Protein AF-A0A2A6PKR5-F1 (afdb_monomer)

Structure (mmCIF, N/CA/C/O backbone):
data_AF-A0A2A6PKR5-F1
#
_entry.id   AF-A0A2A6PKR5-F1
#
loop_
_atom_site.group_PDB
_atom_site.id
_atom_site.type_symbol
_atom_site.label_atom_id
_atom_site.label_alt_id
_atom_site.label_comp_id
_atom_site.label_asym_id
_atom_site.label_entity_id
_atom_site.label_seq_id
_atom_site.pdbx_PDB_ins_code
_atom_site.Cartn_x
_atom_site.Cartn_y
_atom_site.Cartn_z
_atom_site.occupancy
_atom_site.B_iso_or_equiv
_atom_site.auth_seq_id
_atom_site.auth_comp_id
_atom_site.auth_asym_id
_atom_site.auth_atom_id
_atom_site.pdbx_PDB_model_num
ATOM 1 N N . MET A 1 1 ? -21.483 6.251 34.681 1.00 68.56 1 MET A N 1
ATOM 2 C CA . MET A 1 1 ? -21.701 6.247 33.212 1.00 68.56 1 MET A CA 1
ATOM 3 C C . MET A 1 1 ? -20.664 7.160 32.570 1.00 68.56 1 MET A C 1
ATOM 5 O O . MET A 1 1 ? -20.232 8.062 33.279 1.00 68.56 1 MET A O 1
ATOM 9 N N . PRO A 1 2 ? -20.235 6.942 31.310 1.00 75.75 2 PRO A N 1
ATOM 10 C CA . PRO A 1 2 ? -19.355 7.896 30.632 1.00 75.75 2 PRO A CA 1
ATOM 11 C C . PRO A 1 2 ? -20.051 9.238 30.434 1.00 75.75 2 PRO A C 1
ATOM 13 O O . PRO A 1 2 ? -21.271 9.278 30.248 1.00 75.75 2 PRO A O 1
ATOM 16 N N . SER A 1 3 ? -19.272 10.316 30.432 1.00 82.88 3 SER A N 1
ATOM 17 C CA . SER A 1 3 ? -19.762 11.616 29.982 1.00 82.88 3 SER A CA 1
ATOM 18 C C . SER A 1 3 ? -20.038 11.593 28.474 1.00 82.88 3 SER A C 1
ATOM 20 O O . SER A 1 3 ? -19.503 10.769 27.725 1.00 82.88 3 SER A O 1
ATOM 22 N N . VAL A 1 4 ? -20.877 12.519 28.004 1.00 81.25 4 VAL A N 1
ATOM 23 C CA . VAL A 1 4 ? -21.158 12.681 26.566 1.00 81.25 4 VAL A CA 1
ATOM 24 C C . VAL A 1 4 ? -19.872 12.971 25.788 1.00 81.25 4 VAL A C 1
ATOM 26 O O . VAL A 1 4 ? -19.686 12.454 24.687 1.00 81.25 4 VAL A O 1
ATOM 29 N N . GLU A 1 5 ? -18.958 13.738 26.380 1.00 82.31 5 GLU A N 1
ATOM 30 C CA . GLU A 1 5 ? -17.649 14.051 25.803 1.00 82.31 5 GLU A CA 1
ATOM 31 C C . GLU A 1 5 ? -16.777 12.802 25.652 1.00 82.31 5 GLU A C 1
ATOM 33 O O . GLU A 1 5 ? -16.209 12.590 24.585 1.00 82.31 5 GLU A O 1
ATOM 38 N N . GLN A 1 6 ? -16.755 11.912 26.651 1.00 77.88 6 GLN A N 1
ATOM 39 C CA . GLN A 1 6 ? -16.016 10.644 26.580 1.00 77.88 6 GLN A CA 1
ATOM 40 C C . GLN A 1 6 ? -16.538 9.727 25.466 1.00 77.88 6 GLN A C 1
ATOM 42 O O . GLN A 1 6 ? -15.758 9.066 24.773 1.00 77.88 6 GLN A O 1
ATOM 47 N N . VAL A 1 7 ? -17.859 9.693 25.258 1.00 79.94 7 VAL A N 1
ATOM 48 C CA . VAL A 1 7 ? -18.460 8.930 24.153 1.00 79.94 7 VAL A CA 1
ATOM 49 C C . VAL A 1 7 ? -18.108 9.561 22.805 1.00 79.94 7 VAL A C 1
ATOM 51 O O . VAL A 1 7 ? -17.722 8.836 21.890 1.00 79.94 7 VAL A O 1
ATOM 54 N N . ARG A 1 8 ? -18.181 10.893 22.677 1.00 82.81 8 ARG A N 1
ATOM 55 C CA . ARG A 1 8 ? -17.802 11.604 21.442 1.00 82.81 8 ARG A CA 1
ATOM 56 C C . ARG A 1 8 ? -16.330 11.411 21.094 1.00 82.81 8 ARG A C 1
ATOM 58 O O . ARG A 1 8 ? -16.040 11.075 19.952 1.00 82.81 8 ARG A O 1
ATOM 65 N N . ALA A 1 9 ? -15.432 11.538 22.067 1.00 81.12 9 ALA A N 1
ATOM 66 C CA . ALA A 1 9 ? -14.004 11.304 21.874 1.00 81.12 9 ALA A CA 1
ATOM 67 C C . ALA A 1 9 ? -13.731 9.871 21.390 1.00 81.12 9 ALA A C 1
ATOM 69 O O . ALA A 1 9 ? -13.001 9.661 20.428 1.00 81.12 9 ALA A O 1
ATOM 70 N N . SER A 1 10 ? -14.404 8.879 21.980 1.00 78.00 10 SER A N 1
ATOM 71 C CA . SER A 1 10 ? -14.259 7.478 21.560 1.00 78.00 10 SER A CA 1
ATOM 72 C C . SER A 1 10 ? -14.770 7.230 20.138 1.00 78.00 10 SER A C 1
ATOM 74 O O . SER A 1 10 ? -14.200 6.427 19.403 1.00 78.00 10 SER A O 1
ATOM 76 N N . VAL A 1 11 ? -15.840 7.918 19.729 1.00 82.00 11 VAL A N 1
ATOM 77 C CA . VAL A 1 11 ? -16.357 7.857 18.355 1.00 82.00 11 VAL A CA 1
ATOM 78 C C . VAL A 1 11 ? -15.396 8.533 17.376 1.00 82.00 11 VAL A C 1
ATOM 80 O O . VAL A 1 11 ? -15.143 7.965 16.317 1.00 82.00 11 VAL A O 1
ATOM 83 N N . ALA A 1 12 ? -14.826 9.688 17.730 1.00 82.88 12 ALA A N 1
ATOM 84 C CA . ALA A 1 12 ? -13.8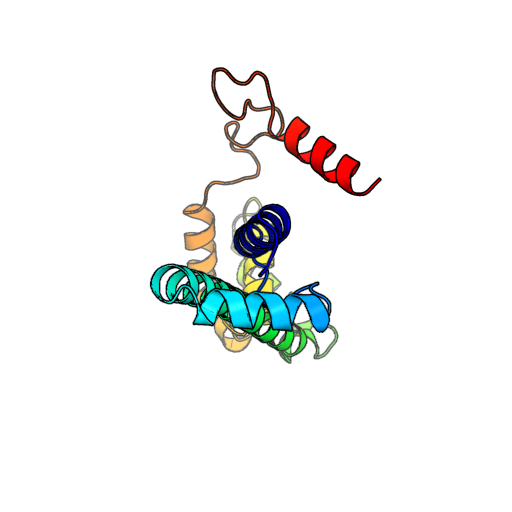31 10.381 16.910 1.00 82.88 12 ALA A CA 1
ATOM 85 C C . ALA A 1 12 ? -12.596 9.498 16.663 1.00 82.88 12 ALA A C 1
ATOM 87 O O . ALA A 1 12 ? -12.233 9.260 15.514 1.00 82.88 12 ALA A O 1
ATOM 88 N N . VAL A 1 13 ? -12.058 8.872 17.717 1.00 82.00 13 VAL A N 1
ATOM 89 C CA . VAL A 1 13 ? -10.932 7.927 17.614 1.00 82.00 13 VAL A CA 1
ATOM 90 C C . VAL A 1 13 ? -11.255 6.749 16.688 1.00 82.00 13 VAL A C 1
ATOM 92 O O . VAL A 1 13 ? -10.409 6.322 15.906 1.00 82.00 13 VAL A O 1
ATOM 95 N N . LEU A 1 14 ? -12.479 6.211 16.728 1.00 83.06 14 LEU A N 1
ATOM 96 C CA . LEU A 1 14 ? -12.895 5.150 15.801 1.00 83.06 14 LEU A CA 1
ATOM 97 C C . LEU A 1 14 ? -13.005 5.642 14.351 1.00 83.06 14 LEU A C 1
ATOM 99 O O . LEU A 1 14 ? -12.702 4.883 13.430 1.00 83.06 14 LEU A O 1
ATOM 103 N N . HIS A 1 15 ? -13.429 6.885 14.136 1.00 81.81 15 HIS A N 1
ATOM 104 C CA . HIS A 1 15 ? -13.488 7.488 12.803 1.00 81.81 15 HIS A CA 1
ATOM 105 C C . HIS A 1 15 ? -12.098 7.719 12.204 1.00 81.81 15 HIS A C 1
ATOM 107 O O . HIS A 1 15 ? -11.911 7.498 11.011 1.00 81.81 15 HIS A O 1
ATOM 113 N N . GLU A 1 16 ? -11.117 8.065 13.032 1.00 82.50 16 GLU A N 1
ATOM 114 C CA . GLU A 1 16 ? -9.712 8.256 12.643 1.00 82.50 16 GLU A CA 1
ATOM 115 C C . GLU A 1 16 ? -8.947 6.931 12.445 1.00 82.50 16 GLU A C 1
ATOM 117 O O . GLU A 1 16 ? -7.749 6.923 12.173 1.00 82.50 16 GLU A O 1
ATOM 122 N N . GLY A 1 17 ? -9.626 5.783 12.554 1.00 77.56 17 GLY A N 1
ATOM 123 C CA . GLY A 1 17 ? -9.023 4.464 12.340 1.00 77.56 17 GLY A CA 1
ATOM 124 C C . GLY A 1 17 ? -8.469 3.800 13.604 1.00 77.56 17 GLY A C 1
ATOM 125 O O . GLY A 1 17 ? -7.861 2.732 13.518 1.00 77.56 17 GLY A O 1
ATOM 126 N N . GLY A 1 18 ? -8.704 4.381 14.782 1.00 80.44 18 GLY A N 1
ATOM 127 C CA . GLY A 1 18 ? -8.385 3.791 16.080 1.00 80.44 18 GLY A CA 1
ATOM 128 C C . GLY A 1 18 ? -9.312 2.635 16.478 1.00 80.44 18 GLY A C 1
ATOM 129 O O . GLY A 1 18 ? -10.227 2.234 15.762 1.00 80.44 18 GLY A O 1
ATOM 130 N N . THR A 1 19 ? -9.081 2.065 17.656 1.00 84.38 19 THR A N 1
ATOM 131 C CA . THR A 1 19 ? -9.887 0.989 18.257 1.00 84.38 19 THR A CA 1
ATOM 132 C C . THR A 1 19 ? -10.454 1.436 19.603 1.00 84.38 19 THR A C 1
ATOM 134 O O . THR A 1 19 ? -9.965 2.382 20.207 1.00 84.38 19 THR A O 1
ATOM 137 N N . LEU A 1 20 ? -11.447 0.729 20.146 1.00 78.94 20 LEU A N 1
ATOM 138 C CA . LEU A 1 20 ? -12.008 1.050 21.473 1.00 78.94 20 LEU A CA 1
ATOM 139 C C . LEU A 1 20 ? -10.985 0.974 22.626 1.00 78.94 20 LEU A C 1
ATOM 141 O O . LEU A 1 20 ? -11.273 1.420 23.733 1.00 78.94 20 LEU A O 1
ATOM 145 N N . SER A 1 21 ? -9.817 0.379 22.382 1.00 74.81 21 SER A N 1
ATOM 146 C CA . SER A 1 21 ? -8.705 0.271 23.328 1.00 74.81 21 SER A CA 1
ATOM 147 C C . SER A 1 21 ? -7.530 1.197 23.014 1.00 74.81 21 SER A C 1
ATOM 149 O O . SER A 1 21 ? -6.600 1.263 23.812 1.00 74.81 21 SER A O 1
ATOM 151 N N . SER A 1 22 ? -7.508 1.872 21.859 1.00 63.94 22 SER A N 1
ATOM 152 C CA . SER A 1 22 ? -6.385 2.749 21.518 1.00 63.94 22 SER A CA 1
ATOM 153 C C . SER A 1 22 ? -6.468 4.037 22.327 1.00 63.94 22 SER A C 1
ATOM 155 O O . SER A 1 22 ? -7.499 4.703 22.312 1.00 63.94 22 SER A O 1
ATOM 157 N N . ASN A 1 23 ? -5.375 4.375 23.010 1.00 56.75 23 ASN A N 1
ATOM 158 C CA . ASN A 1 23 ? -5.148 5.628 23.740 1.00 56.75 23 ASN A CA 1
ATOM 159 C C . ASN A 1 23 ? -6.061 5.898 24.952 1.00 56.75 23 ASN A C 1
ATOM 161 O O . ASN A 1 23 ? -5.912 6.933 25.591 1.00 56.75 23 ASN A O 1
ATOM 165 N N . ALA A 1 24 ? -6.948 4.968 25.318 1.00 67.00 24 ALA A N 1
ATOM 166 C CA . ALA A 1 24 ? -7.780 5.078 26.514 1.00 67.00 24 ALA A CA 1
ATOM 167 C C . ALA A 1 24 ? -7.086 4.454 27.732 1.00 67.00 24 ALA A C 1
ATOM 169 O O . ALA A 1 24 ? -6.617 3.310 27.675 1.00 67.00 24 ALA A O 1
ATOM 170 N N . SER A 1 25 ? -7.085 5.173 28.855 1.00 74.69 25 SER A N 1
ATOM 171 C CA . SER A 1 25 ? -6.642 4.645 30.149 1.00 74.69 25 SER A CA 1
ATOM 172 C C . SER A 1 25 ? -7.482 3.429 30.575 1.00 74.69 25 SER A C 1
ATOM 174 O O . SER A 1 25 ? -8.640 3.272 30.180 1.00 74.69 25 SER A O 1
ATOM 176 N N . THR A 1 26 ? -6.937 2.558 31.431 1.00 75.50 26 THR A N 1
ATOM 177 C CA . THR A 1 26 ? -7.646 1.364 31.945 1.00 75.50 26 THR A CA 1
ATOM 178 C C . THR A 1 26 ? -9.007 1.710 32.570 1.00 75.50 26 THR A C 1
ATOM 180 O O . THR A 1 26 ? -9.977 0.950 32.467 1.00 75.50 26 THR A O 1
ATOM 183 N N . TYR A 1 27 ? -9.098 2.889 33.187 1.00 75.50 27 TYR A N 1
ATOM 184 C CA . TYR A 1 27 ? -10.326 3.424 33.765 1.00 75.50 27 TYR A CA 1
ATOM 185 C C . TYR A 1 27 ? -11.376 3.753 32.689 1.00 75.50 27 TYR A C 1
ATOM 187 O O . TYR A 1 27 ? -12.515 3.287 32.768 1.00 75.50 27 TYR A O 1
ATOM 195 N N . GLU A 1 28 ? -10.990 4.461 31.628 1.00 73.50 28 GLU A N 1
ATOM 196 C CA . GLU A 1 28 ? -11.878 4.816 30.512 1.00 73.50 28 GLU A CA 1
ATOM 197 C C . GLU A 1 28 ? -12.362 3.587 29.737 1.00 73.50 28 GLU A C 1
ATOM 199 O O . GLU A 1 28 ? -13.541 3.495 29.388 1.00 73.50 28 GLU A O 1
ATOM 204 N N . GLN A 1 29 ? -11.497 2.585 29.555 1.00 78.19 29 GLN A N 1
ATOM 205 C CA . GLN A 1 29 ? -11.880 1.310 28.942 1.00 78.19 29 GLN A CA 1
ATOM 206 C C . GLN A 1 29 ? -12.972 0.590 29.747 1.00 78.19 29 GLN A C 1
ATOM 208 O O . GLN A 1 29 ? -13.893 -0.008 29.178 1.00 78.19 29 GLN A O 1
ATOM 213 N N . THR A 1 30 ? -12.901 0.664 31.077 1.00 80.44 30 THR A N 1
ATOM 214 C CA . THR A 1 30 ? -13.887 0.050 31.978 1.00 80.44 30 THR A CA 1
ATOM 215 C C . THR A 1 30 ? -15.231 0.775 31.899 1.00 80.44 30 THR A C 1
ATOM 217 O O . THR A 1 30 ? -16.282 0.136 31.789 1.00 80.44 30 THR A O 1
ATOM 220 N N . ILE A 1 31 ? -15.213 2.110 31.865 1.00 80.88 31 ILE A N 1
ATOM 221 C CA . ILE A 1 31 ? -16.421 2.927 31.700 1.00 80.88 31 ILE A CA 1
ATOM 222 C C . ILE A 1 31 ? -17.078 2.662 30.339 1.00 80.88 31 ILE A C 1
ATOM 224 O O . ILE A 1 31 ? -18.295 2.456 30.272 1.00 80.88 31 ILE A O 1
ATOM 228 N N . MET A 1 32 ? -16.289 2.611 29.263 1.00 81.88 32 MET A N 1
ATOM 229 C CA . MET A 1 32 ? -16.789 2.344 27.914 1.00 81.88 32 MET A CA 1
ATOM 230 C C . MET A 1 32 ? -17.379 0.934 27.797 1.00 81.88 32 MET A C 1
ATOM 232 O O . MET A 1 32 ? -18.440 0.745 27.201 1.00 81.88 32 MET A O 1
ATOM 236 N N . ARG A 1 33 ? -16.766 -0.065 28.447 1.00 83.56 33 ARG A N 1
ATOM 237 C CA . ARG A 1 33 ? -17.337 -1.418 28.560 1.00 83.56 33 ARG A CA 1
ATOM 238 C C . ARG A 1 33 ? -18.706 -1.415 29.231 1.00 83.56 33 ARG A C 1
ATOM 240 O O . ARG A 1 33 ? -19.622 -2.071 28.731 1.00 83.56 33 ARG A O 1
ATOM 247 N N . ASN A 1 34 ? -18.859 -0.679 30.328 1.00 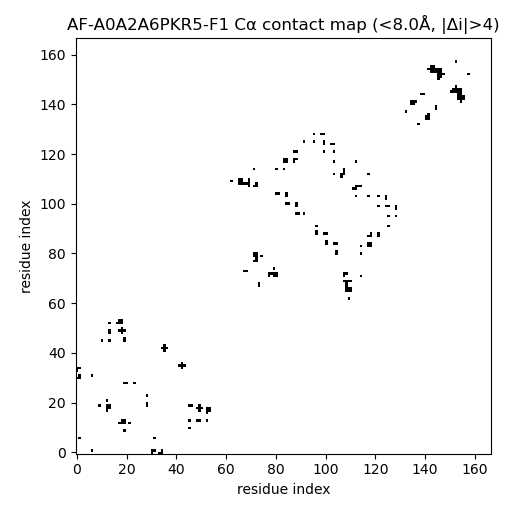84.44 34 ASN A N 1
ATOM 248 C CA . ASN A 1 34 ? -20.136 -0.573 31.032 1.00 84.44 34 ASN A CA 1
ATOM 249 C C . ASN A 1 34 ? -21.196 0.133 30.173 1.00 84.44 34 ASN A C 1
ATOM 251 O O . ASN A 1 34 ? -22.339 -0.313 30.121 1.00 84.44 34 ASN A O 1
ATOM 255 N N . PHE A 1 35 ? -20.811 1.167 29.422 1.00 84.00 35 PHE A N 1
ATOM 256 C CA . PHE A 1 35 ? -21.696 1.846 28.473 1.00 84.00 35 PHE A CA 1
ATOM 257 C C . PHE A 1 35 ? -22.158 0.947 27.324 1.00 84.00 35 PHE A C 1
ATOM 259 O O . PHE A 1 35 ? -23.347 0.910 27.014 1.00 84.00 35 PHE A O 1
ATOM 266 N N . ILE A 1 36 ? -21.239 0.182 26.732 1.00 86.56 36 ILE A N 1
ATOM 267 C CA . ILE A 1 36 ? -21.530 -0.791 25.671 1.00 86.56 36 ILE A CA 1
ATOM 268 C C . ILE A 1 36 ? -22.488 -1.881 26.173 1.00 86.56 36 ILE A C 1
ATOM 270 O O . ILE A 1 36 ? -23.346 -2.330 25.415 1.00 86.56 36 ILE A O 1
ATOM 274 N N . ARG A 1 37 ? -22.349 -2.314 27.435 1.00 85.12 37 ARG A N 1
ATOM 275 C CA . ARG A 1 37 ? -23.268 -3.275 28.068 1.00 85.12 37 ARG A CA 1
ATOM 276 C C . ARG A 1 37 ? -24.653 -2.675 28.300 1.00 85.12 37 ARG A C 1
ATOM 278 O O . ARG A 1 37 ? -25.641 -3.344 28.028 1.00 85.12 37 ARG A O 1
ATOM 285 N N . ALA A 1 38 ? -24.716 -1.425 28.755 1.00 86.31 38 ALA A N 1
ATOM 286 C CA . ALA A 1 38 ? -25.976 -0.719 28.978 1.00 86.31 38 ALA A CA 1
ATOM 287 C C . ALA A 1 38 ? -26.707 -0.360 27.669 1.00 86.31 38 ALA A C 1
ATOM 289 O O . ALA A 1 38 ? -27.929 -0.265 27.659 1.00 86.31 38 ALA A O 1
ATOM 290 N N . ASN A 1 39 ? -25.980 -0.188 26.557 1.00 86.69 39 ASN A N 1
ATOM 291 C CA . ASN A 1 39 ? -26.525 0.245 25.266 1.00 86.69 39 ASN A CA 1
ATOM 292 C C . ASN A 1 39 ? -26.174 -0.742 24.139 1.00 86.69 39 ASN A C 1
ATOM 294 O O . ASN A 1 39 ? -25.325 -0.441 23.295 1.00 86.69 39 ASN A O 1
ATOM 298 N N . PRO A 1 40 ? -26.834 -1.910 24.059 1.00 87.00 40 PRO A N 1
ATOM 299 C CA . PRO A 1 40 ? -26.420 -3.002 23.175 1.00 87.00 40 PRO A CA 1
ATOM 300 C C . PRO A 1 40 ? -26.453 -2.652 21.678 1.00 87.00 40 PRO A C 1
ATOM 302 O O . PRO A 1 40 ? -25.564 -3.072 20.940 1.00 87.00 40 PRO A O 1
ATOM 305 N N . LYS A 1 41 ? -27.421 -1.842 21.218 1.00 88.75 41 LYS A N 1
ATOM 306 C CA . LYS A 1 41 ? -27.516 -1.417 19.803 1.00 88.75 41 LYS A CA 1
ATOM 307 C C . LYS A 1 41 ? -26.383 -0.474 19.384 1.00 88.75 41 LYS A C 1
ATOM 309 O O . LYS A 1 41 ? -25.894 -0.555 18.262 1.00 88.75 41 LYS A O 1
ATOM 314 N N . ILE A 1 42 ? -25.983 0.438 20.270 1.00 84.44 42 ILE A N 1
ATOM 315 C CA . ILE A 1 42 ? -24.872 1.369 20.019 1.00 84.44 42 ILE A CA 1
ATOM 316 C C . ILE A 1 42 ? -23.550 0.612 20.159 1.00 84.44 42 ILE A C 1
ATOM 318 O O . ILE A 1 42 ? -22.670 0.709 19.308 1.00 84.44 42 ILE A O 1
ATOM 322 N N . GLY A 1 43 ? -23.447 -0.214 21.199 1.00 85.25 43 GLY A N 1
ATOM 323 C CA . GLY A 1 43 ? -22.286 -1.039 21.478 1.00 85.25 43 GLY A CA 1
ATOM 324 C C . GLY A 1 43 ? -21.934 -2.016 20.358 1.00 85.25 43 GLY A C 1
ATOM 325 O O . GLY A 1 43 ? -20.752 -2.190 20.071 1.00 85.25 43 GLY A O 1
ATOM 326 N N . SER A 1 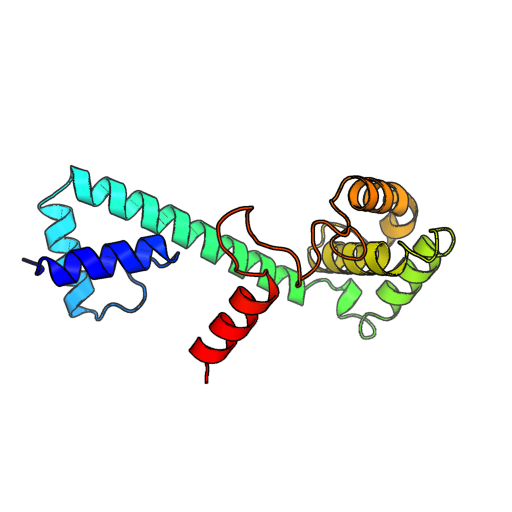44 ? -22.922 -2.625 19.693 1.00 87.25 44 SER A N 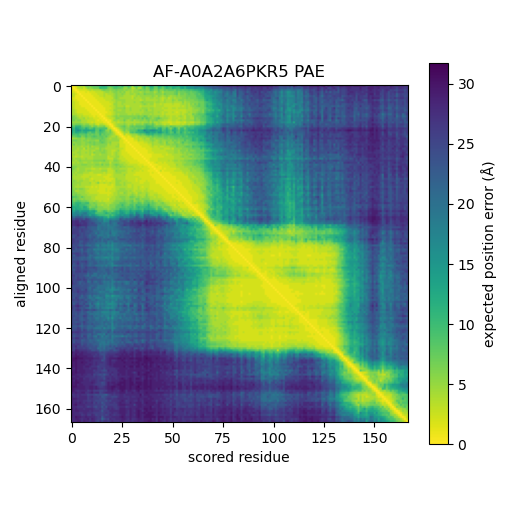1
ATOM 327 C CA . SER A 1 44 ? -22.667 -3.520 18.556 1.00 87.25 44 SER A CA 1
ATOM 328 C C . SER A 1 44 ? -22.046 -2.781 17.367 1.00 87.25 44 SER A C 1
ATOM 330 O O . SER A 1 44 ? -21.079 -3.268 16.787 1.00 87.25 44 SER A O 1
ATOM 332 N N . ARG A 1 45 ? -22.524 -1.567 17.059 1.00 86.56 45 ARG A N 1
ATOM 333 C CA . ARG A 1 45 ? -21.952 -0.714 16.002 1.00 86.56 45 ARG A CA 1
ATOM 334 C C . ARG A 1 45 ? -20.521 -0.288 16.324 1.00 86.56 45 ARG A C 1
ATOM 336 O O . ARG A 1 45 ? -19.646 -0.427 15.476 1.00 86.56 45 ARG A O 1
ATOM 343 N N . LEU A 1 46 ? -20.268 0.175 17.550 1.00 85.56 46 LEU A N 1
ATOM 344 C CA . LEU A 1 46 ? -18.926 0.581 17.985 1.00 85.56 46 LEU A CA 1
ATOM 345 C C . LEU A 1 46 ? -17.926 -0.582 17.925 1.00 85.56 46 LEU A C 1
ATOM 347 O O . LEU A 1 46 ? -16.794 -0.396 17.480 1.00 85.56 46 LEU A O 1
ATOM 351 N N . ARG A 1 47 ? -18.344 -1.794 18.318 1.00 87.44 47 ARG A N 1
ATOM 352 C CA . ARG A 1 47 ? -17.502 -2.992 18.178 1.00 87.44 47 ARG A CA 1
ATOM 353 C C . ARG A 1 47 ? -17.211 -3.318 16.721 1.00 87.44 47 ARG A C 1
ATOM 355 O O . ARG A 1 47 ? -16.052 -3.541 16.403 1.00 87.44 47 ARG A O 1
ATOM 362 N N . ALA A 1 48 ? -18.215 -3.281 15.844 1.00 86.44 48 ALA A N 1
ATOM 363 C CA . ALA A 1 48 ? -18.020 -3.552 14.421 1.00 86.44 48 ALA A CA 1
ATOM 364 C C . ALA A 1 48 ? -17.008 -2.581 13.780 1.00 86.44 48 ALA A C 1
ATOM 366 O O . ALA A 1 48 ? -16.112 -3.012 13.054 1.00 86.44 48 ALA A O 1
ATOM 367 N N . PHE A 1 49 ? -17.089 -1.283 14.100 1.00 84.69 49 PHE A N 1
ATOM 368 C CA . PHE A 1 49 ? -16.094 -0.296 13.662 1.00 84.69 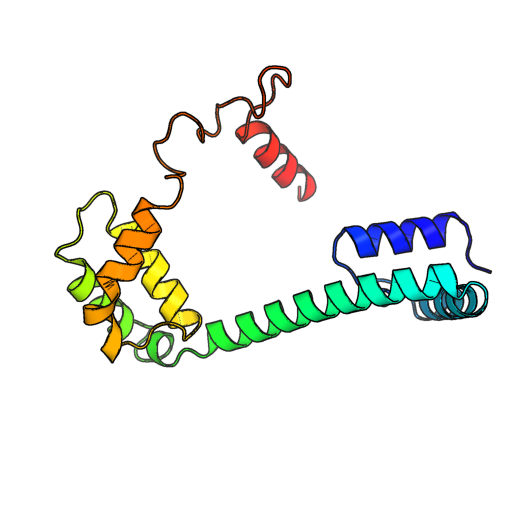49 PHE A CA 1
ATOM 369 C C . PHE A 1 49 ? -14.702 -0.585 14.232 1.00 84.69 49 PHE A C 1
ATOM 371 O O . PHE A 1 49 ? -13.726 -0.637 13.484 1.00 84.69 49 PHE A O 1
ATOM 378 N N . SER A 1 50 ? -14.608 -0.850 15.536 1.00 87.44 50 SER A N 1
ATOM 379 C CA . SER A 1 50 ? -13.338 -1.187 16.182 1.00 87.44 50 SER A CA 1
ATOM 380 C C . SER A 1 50 ? -12.699 -2.452 15.604 1.00 87.44 50 SER A C 1
ATOM 382 O O . SER A 1 50 ? -11.481 -2.507 15.460 1.00 87.44 50 SER A O 1
ATOM 384 N N . GLU A 1 51 ? -13.487 -3.476 15.280 1.00 87.00 51 GLU A N 1
ATOM 385 C CA . GLU A 1 51 ? -13.013 -4.723 14.671 1.00 87.00 51 GLU A CA 1
ATOM 386 C C . GLU A 1 51 ? -12.524 -4.499 13.241 1.00 87.00 51 GLU A C 1
ATOM 388 O O . GLU A 1 51 ? -11.458 -5.002 12.875 1.00 87.00 51 GLU A O 1
ATOM 393 N N . LYS A 1 52 ? -13.247 -3.695 12.451 1.00 88.12 52 LYS A N 1
ATOM 394 C CA . LYS A 1 52 ? -12.824 -3.292 11.105 1.00 88.12 52 LYS A CA 1
ATOM 395 C C . LYS A 1 52 ? -11.485 -2.553 11.147 1.00 88.12 52 LYS A C 1
ATOM 397 O O . LYS A 1 52 ? -10.566 -2.907 10.403 1.00 88.12 52 LYS A O 1
ATOM 402 N N . ASN A 1 53 ? -11.327 -1.609 12.066 1.00 86.50 53 ASN A N 1
ATOM 403 C CA . ASN A 1 53 ? -10.079 -0.870 12.241 1.00 86.50 53 ASN A CA 1
ATOM 404 C C . ASN A 1 53 ? -8.947 -1.786 12.723 1.00 86.50 53 ASN A C 1
ATOM 406 O O . ASN A 1 53 ? -7.885 -1.830 12.106 1.00 86.50 53 ASN A O 1
ATOM 410 N N . ALA A 1 54 ? -9.198 -2.632 13.727 1.00 85.31 54 ALA A N 1
ATOM 411 C CA . ALA A 1 54 ? -8.230 -3.623 14.196 1.00 85.31 54 ALA A CA 1
ATOM 412 C C . ALA A 1 54 ? -7.802 -4.597 13.084 1.00 85.31 54 ALA A C 1
ATOM 414 O O . ALA A 1 54 ? -6.633 -4.971 13.000 1.00 85.31 54 ALA A O 1
ATOM 415 N N . SER A 1 55 ? -8.723 -5.011 12.209 1.00 84.00 55 SER A N 1
ATOM 416 C CA . SER A 1 55 ? -8.405 -5.848 11.046 1.00 84.00 55 SER A CA 1
ATOM 417 C C . SER A 1 55 ? -7.501 -5.122 10.047 1.00 84.00 55 SER A C 1
ATOM 419 O O . SER A 1 55 ? -6.546 -5.717 9.549 1.00 84.00 55 SER A O 1
ATOM 421 N N . THR A 1 56 ? -7.736 -3.829 9.823 1.00 80.56 56 THR A N 1
ATOM 422 C CA . THR A 1 56 ? -6.934 -2.987 8.929 1.00 80.56 56 THR A CA 1
ATOM 423 C C . THR A 1 56 ? -5.530 -2.783 9.492 1.00 80.56 56 THR A C 1
ATOM 425 O O . THR A 1 56 ? -4.554 -2.997 8.774 1.00 80.56 56 THR A O 1
ATOM 428 N N . ILE A 1 57 ? -5.419 -2.482 10.792 1.00 81.25 57 ILE A N 1
ATOM 429 C CA . ILE A 1 57 ? -4.145 -2.348 11.512 1.00 81.25 57 ILE A CA 1
ATOM 430 C C . ILE A 1 57 ? -3.371 -3.667 11.473 1.00 81.25 57 ILE A C 1
ATOM 432 O O . ILE A 1 57 ? -2.202 -3.680 11.097 1.00 81.25 57 ILE A O 1
ATOM 436 N N . ARG A 1 58 ? -4.014 -4.800 11.790 1.00 79.81 58 ARG A N 1
ATOM 437 C CA . ARG A 1 58 ? -3.374 -6.124 11.712 1.00 79.81 58 ARG A CA 1
ATOM 438 C C . ARG A 1 58 ? -2.921 -6.455 10.295 1.00 79.81 58 ARG A C 1
ATOM 440 O O . ARG A 1 58 ? -1.807 -6.930 10.124 1.00 79.81 58 ARG A O 1
ATOM 447 N N . SER A 1 59 ? -3.734 -6.155 9.287 1.00 74.38 59 SER A N 1
ATOM 448 C CA . SER A 1 59 ? -3.382 -6.382 7.881 1.00 74.38 59 SER A CA 1
ATOM 449 C C . SER A 1 59 ? -2.234 -5.478 7.425 1.00 74.38 59 SER A C 1
ATOM 451 O O . SER A 1 59 ? -1.375 -5.909 6.663 1.00 74.38 59 SER A O 1
ATOM 453 N N . ALA A 1 60 ? -2.180 -4.227 7.886 1.00 70.25 60 ALA A N 1
ATOM 454 C CA . ALA A 1 60 ? -1.064 -3.316 7.634 1.00 70.25 60 ALA A CA 1
ATOM 455 C C . ALA A 1 60 ? 0.221 -3.781 8.338 1.00 70.25 60 ALA A C 1
ATOM 457 O O . ALA A 1 60 ? 1.258 -3.879 7.691 1.00 70.25 60 ALA A O 1
ATOM 458 N N . ALA A 1 61 ? 0.144 -4.163 9.615 1.00 70.06 61 ALA A N 1
ATOM 459 C CA . ALA A 1 61 ? 1.270 -4.695 10.384 1.00 70.06 61 ALA A CA 1
ATOM 460 C C . ALA A 1 61 ? 1.776 -6.041 9.838 1.00 70.06 61 ALA A C 1
ATOM 462 O O . ALA A 1 61 ? 2.968 -6.338 9.853 1.00 70.06 61 ALA A O 1
ATOM 463 N N . GLN A 1 62 ? 0.875 -6.879 9.331 1.00 68.00 62 GLN A N 1
ATOM 464 C CA . GLN A 1 62 ? 1.238 -8.122 8.665 1.00 68.00 62 GLN A CA 1
ATOM 465 C C . GLN A 1 62 ? 1.918 -7.837 7.320 1.00 68.00 62 GLN A C 1
ATOM 467 O O . GLN A 1 62 ? 2.960 -8.422 7.042 1.00 68.00 62 GLN A O 1
ATOM 472 N N . ARG A 1 63 ? 1.402 -6.889 6.524 1.00 62.66 63 ARG A N 1
ATOM 473 C CA . ARG A 1 63 ? 2.065 -6.420 5.295 1.00 62.66 63 ARG A CA 1
ATOM 474 C C . ARG A 1 63 ? 3.452 -5.839 5.575 1.00 62.66 63 ARG A C 1
ATOM 476 O O . ARG A 1 63 ? 4.393 -6.227 4.893 1.00 62.66 63 ARG A O 1
ATOM 483 N N . SER A 1 64 ? 3.619 -5.002 6.600 1.00 58.94 64 SER A N 1
ATOM 484 C CA . SER A 1 64 ? 4.929 -4.431 6.949 1.00 58.94 64 SER A CA 1
ATOM 485 C C . SER A 1 64 ? 5.940 -5.494 7.388 1.00 58.94 64 SER A C 1
ATOM 487 O O . SER A 1 64 ? 7.101 -5.441 6.986 1.00 58.94 64 SER A O 1
ATOM 489 N N . ARG A 1 65 ? 5.499 -6.528 8.117 1.00 58.88 65 ARG A N 1
ATOM 490 C CA . ARG A 1 65 ? 6.337 -7.701 8.424 1.00 58.88 65 ARG A CA 1
ATOM 491 C C . ARG A 1 65 ? 6.762 -8.475 7.173 1.00 58.88 65 ARG A C 1
ATOM 493 O O . ARG A 1 65 ? 7.864 -9.011 7.149 1.00 58.88 65 ARG A O 1
ATOM 500 N N . PHE A 1 66 ? 5.921 -8.539 6.140 1.00 53.59 66 PHE A N 1
ATOM 501 C CA . PHE A 1 66 ? 6.279 -9.186 4.873 1.00 53.59 66 PHE A CA 1
ATOM 502 C C . PHE A 1 66 ? 7.230 -8.344 4.012 1.00 53.59 66 PHE A C 1
ATOM 504 O O . PHE A 1 66 ? 8.136 -8.928 3.415 1.00 53.59 66 PHE A O 1
ATOM 511 N N . LEU A 1 67 ? 7.079 -7.013 4.011 1.00 53.19 67 LEU A N 1
ATOM 512 C CA . LEU A 1 67 ? 7.968 -6.074 3.308 1.00 53.19 67 LEU A CA 1
ATOM 513 C C . LEU A 1 67 ? 9.427 -6.192 3.782 1.00 53.19 67 LEU A C 1
ATOM 515 O O . LEU A 1 67 ? 10.340 -6.191 2.964 1.00 53.19 67 LEU A O 1
ATOM 519 N N . LEU A 1 68 ? 9.647 -6.386 5.087 1.00 53.66 68 LEU A N 1
ATOM 520 C CA . LEU A 1 68 ? 10.981 -6.577 5.680 1.00 53.66 68 LEU A CA 1
ATOM 521 C C . LEU A 1 68 ? 11.596 -7.965 5.413 1.00 53.66 68 LEU A C 1
ATOM 523 O O . LEU A 1 68 ? 12.760 -8.195 5.726 1.00 53.66 68 LEU A O 1
ATOM 527 N N . ALA A 1 69 ? 10.828 -8.907 4.857 1.00 55.03 69 ALA A N 1
ATOM 528 C CA . ALA A 1 69 ? 11.217 -10.312 4.758 1.00 55.03 69 ALA A CA 1
ATOM 529 C C . ALA A 1 69 ? 11.290 -10.839 3.318 1.00 55.03 69 ALA A C 1
ATOM 531 O O . ALA A 1 69 ? 11.423 -12.052 3.123 1.00 55.03 69 ALA A O 1
ATOM 532 N N . ALA A 1 70 ? 11.155 -10.004 2.286 1.00 64.94 70 ALA A N 1
ATOM 533 C CA . ALA A 1 70 ? 11.426 -10.451 0.924 1.00 64.94 70 ALA A CA 1
ATOM 534 C C . ALA A 1 70 ? 12.924 -10.769 0.802 1.00 64.94 70 ALA A C 1
ATOM 536 O O . ALA A 1 70 ? 13.746 -9.871 0.659 1.00 64.94 70 ALA A O 1
ATOM 537 N N . SER A 1 71 ? 13.280 -12.057 0.850 1.00 66.25 71 SER A N 1
ATOM 538 C CA . SER A 1 71 ? 14.674 -12.521 0.773 1.00 66.25 71 SER A CA 1
ATOM 539 C C . SER A 1 71 ? 15.407 -11.980 -0.454 1.00 66.25 71 SER A C 1
ATOM 541 O O . SER A 1 71 ? 16.612 -11.793 -0.423 1.00 66.25 71 SER A O 1
ATOM 543 N N . SER A 1 72 ? 14.669 -11.706 -1.530 1.00 69.06 72 SER A N 1
ATOM 544 C CA . SER A 1 72 ? 15.166 -11.096 -2.763 1.00 69.06 72 SER A CA 1
ATOM 545 C C . SER A 1 72 ? 15.667 -9.658 -2.601 1.00 69.06 72 SER A C 1
ATOM 547 O O . SER A 1 72 ? 16.482 -9.226 -3.402 1.00 69.06 72 SER A O 1
ATOM 549 N N . LEU A 1 73 ? 15.162 -8.913 -1.612 1.00 71.12 73 LEU A N 1
ATOM 550 C CA . LEU A 1 73 ? 15.561 -7.528 -1.331 1.00 71.12 73 LEU A CA 1
ATOM 551 C C . LEU A 1 73 ? 16.568 -7.427 -0.183 1.00 71.12 73 LEU A C 1
ATOM 553 O O . LEU A 1 73 ? 17.258 -6.424 -0.068 1.00 71.12 73 LEU A O 1
ATOM 557 N N . THR A 1 74 ? 16.655 -8.447 0.671 1.00 74.00 74 THR A N 1
ATOM 558 C CA . THR A 1 74 ? 17.628 -8.484 1.773 1.00 74.00 74 THR A CA 1
ATOM 559 C C . THR A 1 74 ? 18.923 -9.198 1.387 1.00 74.00 74 THR A C 1
ATOM 561 O O . THR A 1 74 ? 19.987 -8.878 1.914 1.00 74.00 74 THR A O 1
ATOM 564 N N . ARG A 1 75 ? 18.866 -10.153 0.451 1.00 72.69 75 ARG A N 1
ATOM 565 C CA . ARG A 1 75 ? 20.048 -10.823 -0.100 1.00 72.69 75 ARG A CA 1
ATOM 566 C C . ARG A 1 75 ? 20.827 -9.861 -0.998 1.00 72.69 75 ARG A C 1
ATOM 568 O O . ARG A 1 75 ? 20.232 -9.192 -1.836 1.00 72.69 75 ARG A O 1
ATOM 575 N N . ASN A 1 76 ? 22.148 -9.817 -0.813 1.00 79.94 76 ASN A N 1
ATOM 576 C CA . ASN A 1 76 ? 23.067 -8.956 -1.567 1.00 79.94 76 ASN A CA 1
ATOM 577 C C . ASN A 1 76 ? 22.628 -7.474 -1.607 1.00 79.94 76 ASN A C 1
ATOM 579 O O . ASN A 1 76 ? 22.682 -6.823 -2.643 1.00 79.94 76 ASN A O 1
ATOM 583 N N . GLY A 1 77 ? 22.061 -6.967 -0.504 1.00 73.25 77 GLY A N 1
ATOM 584 C CA . GLY A 1 77 ? 21.556 -5.589 -0.434 1.00 73.25 77 GLY A CA 1
ATOM 585 C C . GLY A 1 77 ? 20.437 -5.256 -1.433 1.00 73.25 77 GLY A C 1
ATOM 586 O O . GLY A 1 77 ? 20.171 -4.082 -1.665 1.00 73.25 77 GLY A O 1
ATOM 587 N N . GLY A 1 78 ? 19.798 -6.262 -2.043 1.00 78.81 78 GLY A N 1
ATOM 588 C CA . GLY A 1 78 ? 18.773 -6.075 -3.070 1.00 78.81 78 GLY A CA 1
ATOM 589 C C . GLY A 1 78 ? 19.317 -5.821 -4.479 1.00 78.81 78 GLY A C 1
ATOM 590 O O . GLY A 1 78 ? 18.519 -5.606 -5.391 1.00 78.81 78 GLY A O 1
ATOM 591 N N . GLU A 1 79 ? 20.634 -5.893 -4.689 1.00 84.50 79 GLU A N 1
ATOM 592 C CA . GLU A 1 79 ? 21.273 -5.691 -5.996 1.00 84.50 79 GLU A CA 1
ATOM 593 C C . GLU A 1 79 ? 20.773 -6.700 -7.043 1.00 84.50 79 GLU A C 1
ATOM 595 O O . GLU A 1 79 ? 20.440 -6.322 -8.164 1.00 84.50 79 GLU A O 1
ATOM 600 N N . ASP A 1 80 ? 20.590 -7.966 -6.650 1.00 84.00 80 ASP A N 1
ATOM 601 C CA . ASP A 1 80 ? 20.051 -9.017 -7.523 1.00 84.00 80 ASP A CA 1
ATOM 602 C C . ASP A 1 80 ? 18.641 -8.667 -8.026 1.00 84.00 80 ASP A C 1
ATOM 604 O O . ASP A 1 80 ? 18.291 -8.899 -9.186 1.00 84.00 80 ASP A O 1
ATOM 608 N N . ALA A 1 81 ? 17.811 -8.103 -7.142 1.00 85.62 81 ALA A N 1
ATOM 609 C CA . ALA A 1 81 ? 16.483 -7.634 -7.506 1.00 85.62 81 ALA A CA 1
ATOM 610 C C . ALA A 1 81 ? 16.558 -6.399 -8.398 1.00 85.62 81 ALA A C 1
ATOM 612 O O . ALA A 1 81 ? 15.769 -6.284 -9.338 1.00 85.62 81 ALA A O 1
ATOM 613 N N . PHE A 1 82 ? 17.512 -5.509 -8.124 1.00 87.12 82 PHE A N 1
ATOM 614 C CA . PHE A 1 82 ? 17.703 -4.299 -8.897 1.00 87.12 82 PHE A CA 1
ATOM 615 C C . PHE A 1 82 ? 18.102 -4.588 -10.335 1.00 87.12 82 PHE A C 1
ATOM 617 O O . PHE A 1 82 ? 17.415 -4.149 -11.257 1.00 87.12 82 PHE A O 1
ATOM 624 N N . GLU A 1 83 ? 19.134 -5.399 -10.534 1.00 90.56 83 GLU A N 1
ATOM 625 C CA . GLU A 1 83 ? 19.590 -5.788 -11.864 1.00 90.56 83 GLU A CA 1
ATOM 626 C C . GLU A 1 83 ? 18.534 -6.615 -12.609 1.00 90.56 83 GLU A C 1
ATOM 628 O O . GLU A 1 83 ? 18.279 -6.372 -13.790 1.00 90.56 83 GLU A O 1
ATOM 633 N N . ALA A 1 84 ? 17.829 -7.527 -11.929 1.00 89.06 84 ALA A N 1
ATOM 634 C CA . ALA A 1 84 ? 16.753 -8.293 -12.557 1.00 89.06 84 ALA A CA 1
ATOM 635 C C . ALA A 1 84 ? 15.622 -7.390 -13.078 1.00 89.06 84 ALA A C 1
ATOM 637 O O . ALA A 1 84 ? 15.170 -7.565 -14.214 1.00 89.06 84 ALA A O 1
ATOM 638 N N . VAL A 1 85 ? 15.166 -6.430 -12.265 1.00 91.31 85 VAL A N 1
ATOM 639 C CA . VAL A 1 85 ? 14.117 -5.473 -12.651 1.00 91.31 85 VAL A CA 1
ATOM 640 C C . VAL A 1 85 ? 14.622 -4.550 -13.757 1.00 91.31 85 VAL A C 1
ATOM 642 O O . VAL A 1 85 ? 13.951 -4.436 -14.778 1.00 91.31 85 VAL A O 1
ATOM 645 N N . ARG A 1 86 ? 15.818 -3.969 -13.608 1.00 92.00 86 ARG A N 1
ATOM 646 C CA . ARG A 1 86 ? 16.445 -3.076 -14.595 1.00 92.00 86 ARG A CA 1
ATOM 647 C C . ARG A 1 86 ? 16.589 -3.732 -15.967 1.00 92.00 86 ARG A C 1
ATOM 649 O O . ARG A 1 86 ? 16.268 -3.119 -16.982 1.00 92.00 86 ARG A O 1
ATOM 656 N N . GLN A 1 87 ? 17.042 -4.984 -16.015 1.00 92.00 87 GLN A N 1
ATOM 657 C CA . GLN A 1 87 ? 17.146 -5.732 -17.269 1.00 92.00 87 GLN A CA 1
ATOM 658 C C . GLN A 1 87 ? 15.772 -6.020 -17.876 1.00 92.00 87 GLN A C 1
ATOM 660 O O . GLN A 1 87 ? 15.598 -5.936 -19.089 1.00 92.00 87 GLN A O 1
ATOM 665 N N . ALA A 1 88 ? 14.788 -6.368 -17.046 1.00 90.94 88 ALA A N 1
ATOM 666 C CA . ALA A 1 88 ? 13.444 -6.680 -17.512 1.00 90.94 88 ALA A CA 1
ATOM 667 C C . ALA A 1 88 ? 12.715 -5.445 -18.069 1.00 90.94 88 ALA A C 1
ATOM 669 O O . ALA A 1 88 ? 11.959 -5.558 -19.032 1.00 90.94 88 ALA A O 1
ATOM 670 N N . THR A 1 89 ? 12.966 -4.263 -17.504 1.00 90.94 89 THR A N 1
ATOM 671 C CA . THR A 1 89 ? 12.359 -2.996 -17.934 1.00 90.94 89 THR A CA 1
ATOM 672 C C . THR A 1 89 ? 13.168 -2.251 -18.997 1.00 90.94 89 THR A C 1
ATOM 674 O O . THR A 1 89 ? 12.753 -1.176 -19.426 1.00 90.94 89 THR A O 1
ATOM 677 N N . ALA A 1 90 ? 14.278 -2.810 -19.488 1.00 91.00 90 ALA A N 1
ATOM 678 C CA . ALA A 1 90 ? 15.147 -2.153 -20.469 1.00 91.00 90 ALA A CA 1
ATOM 679 C C . ALA A 1 90 ? 14.418 -1.746 -21.767 1.00 91.00 90 ALA A C 1
ATOM 681 O O . ALA A 1 90 ? 14.746 -0.725 -22.366 1.00 91.00 90 ALA A O 1
ATOM 682 N N . LEU A 1 91 ? 13.404 -2.518 -22.176 1.00 89.00 91 LEU A N 1
ATOM 683 C CA . LEU A 1 91 ? 12.591 -2.254 -23.371 1.00 89.00 91 LEU A CA 1
ATOM 684 C C . LEU A 1 91 ? 11.359 -1.373 -23.099 1.00 89.00 91 LEU A C 1
ATOM 686 O O . LEU A 1 91 ? 10.615 -1.051 -24.024 1.00 89.00 91 LEU A O 1
ATOM 690 N N . VAL A 1 92 ? 11.119 -0.989 -21.844 1.00 88.81 92 VAL A N 1
ATOM 691 C CA . VAL A 1 92 ? 10.041 -0.063 -21.476 1.00 88.81 92 VAL A CA 1
ATOM 692 C C . VAL A 1 92 ? 10.445 1.355 -21.878 1.00 88.81 92 VAL A C 1
ATOM 694 O O . VAL A 1 92 ? 11.621 1.730 -21.774 1.00 88.81 92 VAL A O 1
ATOM 697 N N . ALA A 1 93 ? 9.468 2.139 -22.343 1.00 86.69 93 ALA A N 1
ATOM 698 C CA . ALA A 1 93 ? 9.681 3.526 -22.732 1.00 86.69 93 ALA A CA 1
ATOM 699 C C . ALA A 1 93 ? 10.215 4.342 -21.546 1.00 86.69 93 ALA A C 1
ATOM 701 O O . ALA A 1 93 ? 9.740 4.199 -20.422 1.00 86.69 93 ALA A O 1
ATOM 702 N N . GLU A 1 94 ? 11.194 5.204 -21.808 1.00 83.50 94 GLU A N 1
ATOM 703 C CA . GLU A 1 94 ? 11.943 5.934 -20.778 1.00 83.50 94 GLU A CA 1
ATOM 704 C C . GLU A 1 94 ? 11.030 6.690 -19.803 1.00 83.50 94 GLU A C 1
ATOM 706 O O . GLU A 1 94 ? 11.157 6.535 -18.594 1.00 83.50 94 GLU A O 1
ATOM 711 N N . HIS A 1 95 ? 10.016 7.383 -20.327 1.00 80.06 95 HIS A N 1
ATOM 712 C CA . HIS A 1 95 ? 9.072 8.182 -19.540 1.00 80.06 95 HIS A CA 1
ATOM 713 C C . HIS A 1 95 ? 8.162 7.385 -18.583 1.00 80.06 95 HIS A C 1
ATOM 715 O O . HIS A 1 95 ? 7.480 7.989 -17.763 1.00 80.06 95 HIS A O 1
ATOM 721 N N . GLU A 1 96 ? 8.070 6.057 -18.712 1.00 84.44 96 GLU A N 1
ATOM 722 C CA . GLU A 1 96 ? 7.289 5.205 -17.796 1.00 84.44 96 GLU A CA 1
ATOM 723 C C . GLU A 1 96 ? 8.155 4.143 -17.099 1.00 84.44 96 GLU A C 1
ATOM 725 O O . GLU A 1 96 ? 7.662 3.398 -16.251 1.00 84.44 96 GLU A O 1
ATOM 730 N N . ARG A 1 97 ? 9.450 4.072 -17.435 1.00 86.94 97 ARG A N 1
ATOM 731 C CA . ARG A 1 97 ? 10.370 3.037 -16.958 1.00 86.94 97 ARG A CA 1
ATOM 732 C C . ARG A 1 97 ? 10.563 3.105 -15.450 1.00 86.94 97 ARG A C 1
ATOM 734 O O . ARG A 1 97 ? 10.410 2.078 -14.794 1.00 86.94 97 ARG A O 1
ATOM 741 N N . ASP A 1 98 ? 10.849 4.283 -14.909 1.00 86.06 98 ASP A N 1
ATOM 742 C CA . ASP A 1 98 ? 11.155 4.452 -13.483 1.00 86.06 98 ASP A CA 1
ATOM 743 C C . ASP A 1 98 ? 9.942 4.150 -12.595 1.00 86.06 98 ASP A C 1
ATOM 745 O O . ASP A 1 98 ? 10.061 3.489 -11.558 1.00 86.06 98 ASP A O 1
ATOM 749 N N . ASP A 1 99 ? 8.749 4.535 -13.050 1.00 85.69 99 ASP A N 1
ATOM 750 C CA . ASP A 1 99 ? 7.491 4.218 -12.377 1.00 85.69 99 ASP A CA 1
ATOM 751 C C . ASP A 1 99 ? 7.212 2.711 -12.383 1.00 85.69 99 ASP A C 1
ATOM 753 O O . ASP A 1 99 ? 6.857 2.122 -11.355 1.00 85.69 99 ASP A O 1
ATOM 757 N N . VAL A 1 100 ? 7.397 2.061 -13.537 1.00 89.31 100 VAL A N 1
ATOM 758 C CA . VAL A 1 100 ? 7.227 0.609 -13.680 1.00 89.31 100 VAL A CA 1
ATOM 759 C C . VAL A 1 100 ? 8.244 -0.134 -12.812 1.00 89.31 100 VAL A C 1
ATOM 761 O O . VAL A 1 100 ? 7.859 -1.053 -12.086 1.00 89.31 100 VAL A O 1
ATOM 764 N N . MET A 1 101 ? 9.510 0.292 -12.816 1.00 90.75 101 MET A N 1
ATOM 765 C CA . MET A 1 101 ? 10.560 -0.266 -11.961 1.00 90.75 101 MET A CA 1
ATOM 766 C C . MET A 1 101 ? 10.182 -0.147 -10.485 1.00 90.75 101 MET A C 1
ATOM 768 O O . MET A 1 101 ? 10.141 -1.159 -9.783 1.00 90.75 101 MET A O 1
ATOM 772 N N . SER A 1 102 ? 9.821 1.054 -10.027 1.00 86.62 102 SER A N 1
ATOM 773 C CA . SER A 1 102 ? 9.419 1.317 -8.640 1.00 86.62 102 SER A CA 1
ATOM 774 C C . SER A 1 102 ? 8.265 0.413 -8.198 1.00 86.62 102 SER A C 1
ATOM 776 O O . SER A 1 102 ? 8.311 -0.202 -7.130 1.00 86.62 102 SER A O 1
ATOM 778 N N . ARG A 1 103 ? 7.248 0.232 -9.048 1.00 87.44 103 ARG A N 1
ATOM 779 C CA . ARG A 1 103 ? 6.118 -0.666 -8.758 1.00 87.44 103 ARG A CA 1
ATOM 780 C C . ARG A 1 103 ? 6.514 -2.136 -8.710 1.00 87.44 103 ARG A C 1
ATOM 782 O O . ARG A 1 103 ? 5.987 -2.877 -7.876 1.00 87.44 103 ARG A O 1
ATOM 789 N N . MET A 1 104 ? 7.420 -2.569 -9.583 1.00 89.94 104 MET A N 1
ATOM 790 C CA . MET A 1 104 ? 7.937 -3.934 -9.559 1.00 89.94 104 MET A CA 1
ATOM 791 C C . MET A 1 104 ? 8.724 -4.202 -8.270 1.00 89.94 104 MET A C 1
ATOM 793 O O . MET A 1 104 ? 8.515 -5.252 -7.663 1.00 89.94 104 MET A O 1
ATOM 797 N N . PHE A 1 105 ? 9.528 -3.250 -7.781 1.00 86.94 105 PHE A N 1
ATOM 798 C CA . PHE A 1 105 ? 10.196 -3.373 -6.478 1.00 86.94 105 PHE A CA 1
ATOM 799 C C . PHE A 1 105 ? 9.208 -3.495 -5.323 1.00 86.94 105 PHE A C 1
ATOM 801 O O . PHE A 1 105 ? 9.345 -4.402 -4.503 1.00 86.94 105 PHE A O 1
ATOM 808 N N . VAL A 1 106 ? 8.173 -2.649 -5.285 1.00 85.25 106 VAL A N 1
ATOM 809 C CA . VAL A 1 106 ? 7.111 -2.750 -4.270 1.00 85.25 106 VAL A CA 1
ATOM 810 C C . VAL A 1 106 ? 6.428 -4.118 -4.343 1.00 85.25 106 VAL A C 1
ATOM 812 O O . VAL A 1 106 ? 6.200 -4.754 -3.318 1.00 85.25 106 VAL A O 1
ATOM 815 N N . ALA A 1 107 ? 6.159 -4.639 -5.541 1.00 86.75 107 ALA A N 1
ATOM 816 C CA . ALA A 1 107 ? 5.568 -5.965 -5.696 1.00 86.75 107 ALA A CA 1
ATOM 817 C C . ALA A 1 107 ? 6.496 -7.108 -5.244 1.00 86.75 107 ALA A C 1
ATOM 819 O O . ALA A 1 107 ? 6.001 -8.111 -4.722 1.00 86.75 107 ALA A O 1
ATOM 820 N N . ILE A 1 108 ? 7.815 -6.974 -5.419 1.00 86.38 108 ILE A N 1
ATOM 821 C CA . ILE A 1 108 ? 8.807 -7.924 -4.890 1.00 86.38 108 ILE A CA 1
ATOM 822 C C . ILE A 1 108 ? 8.841 -7.852 -3.362 1.00 86.38 108 ILE A C 1
ATOM 824 O O . ILE A 1 108 ? 8.802 -8.897 -2.707 1.00 86.38 108 ILE A O 1
ATOM 828 N N . ALA A 1 109 ? 8.840 -6.644 -2.792 1.00 79.88 109 ALA A N 1
ATOM 829 C CA . ALA A 1 109 ? 8.796 -6.427 -1.348 1.00 79.88 109 ALA A CA 1
ATOM 830 C C . ALA A 1 109 ? 7.539 -7.053 -0.732 1.00 79.88 109 ALA A C 1
ATOM 832 O O . ALA A 1 109 ? 7.598 -7.751 0.276 1.00 79.88 109 ALA A O 1
ATOM 833 N N . GLU A 1 110 ? 6.395 -6.890 -1.393 1.00 80.56 110 GLU A N 1
ATOM 834 C CA . GLU A 1 110 ? 5.117 -7.471 -0.978 1.00 80.56 110 GLU A CA 1
ATOM 835 C C . GLU A 1 110 ? 4.985 -8.965 -1.320 1.00 80.56 110 GLU A C 1
ATOM 837 O O . GLU A 1 110 ? 3.925 -9.555 -1.107 1.00 80.56 110 GLU A O 1
ATOM 842 N N . ARG A 1 111 ? 6.038 -9.597 -1.864 1.00 79.94 111 ARG A N 1
ATOM 843 C CA . ARG A 1 111 ? 6.073 -11.003 -2.317 1.00 79.94 111 ARG A CA 1
ATOM 844 C C . ARG A 1 111 ? 5.012 -11.362 -3.371 1.00 79.94 111 ARG A C 1
ATOM 846 O O . ARG A 1 111 ? 4.764 -12.542 -3.622 1.00 79.94 111 ARG A O 1
ATOM 853 N N . ARG A 1 112 ? 4.414 -10.363 -4.025 1.00 84.44 112 ARG A N 1
ATOM 854 C CA . ARG A 1 112 ? 3.477 -10.523 -5.153 1.00 84.44 112 ARG A CA 1
ATOM 855 C C . ARG A 1 112 ? 4.194 -10.804 -6.475 1.00 84.44 112 ARG A C 1
ATOM 857 O O . ARG A 1 112 ? 3.566 -11.298 -7.413 1.00 84.44 112 ARG A O 1
ATOM 864 N N . LEU A 1 113 ? 5.489 -10.494 -6.550 1.00 87.12 113 LEU A N 1
ATOM 865 C CA . LEU A 1 113 ? 6.364 -10.756 -7.690 1.00 87.12 113 LEU A CA 1
ATOM 866 C C . LEU A 1 113 ? 7.624 -11.497 -7.218 1.00 87.12 113 LEU A C 1
ATOM 868 O O . LEU A 1 113 ? 8.321 -11.040 -6.317 1.00 87.12 113 LEU A O 1
ATOM 872 N N . LYS A 1 114 ? 7.923 -12.655 -7.815 1.00 88.25 114 LYS A N 1
ATOM 873 C CA . LYS A 1 114 ? 9.178 -13.388 -7.572 1.00 88.25 114 LYS A CA 1
ATOM 874 C C . LYS A 1 114 ? 10.208 -12.984 -8.625 1.00 88.25 114 LYS A C 1
ATOM 876 O O . LYS A 1 114 ? 9.831 -12.759 -9.768 1.00 88.25 114 LYS A O 1
ATOM 881 N N . LEU A 1 115 ? 11.500 -12.991 -8.277 1.00 86.81 115 LEU A N 1
ATOM 882 C CA . LEU A 1 115 ? 12.585 -12.601 -9.198 1.00 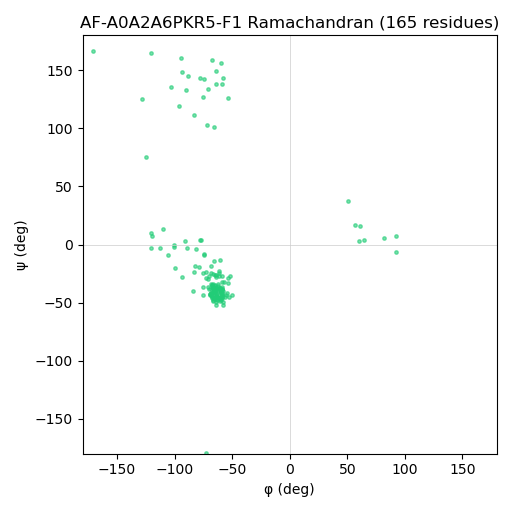86.81 115 LEU A CA 1
ATOM 883 C C . LEU A 1 115 ? 12.571 -13.373 -10.523 1.00 86.81 115 LEU A C 1
ATOM 885 O O . LEU A 1 115 ? 12.711 -12.785 -11.588 1.00 86.81 115 LEU A O 1
ATOM 889 N N . ARG A 1 116 ? 12.317 -14.683 -10.462 1.00 88.00 116 ARG A N 1
ATOM 890 C CA . ARG A 1 116 ? 12.214 -15.544 -11.650 1.00 88.00 116 ARG A CA 1
ATOM 891 C C . ARG A 1 116 ? 11.086 -15.145 -12.615 1.00 88.00 116 ARG A C 1
ATOM 893 O O . ARG A 1 116 ? 11.176 -15.441 -13.798 1.00 88.00 116 ARG A O 1
ATOM 900 N N . ASP A 1 117 ? 10.052 -14.472 -12.110 1.00 90.50 117 ASP A N 1
ATOM 901 C CA . ASP A 1 117 ? 8.847 -14.098 -12.859 1.00 90.50 117 ASP A CA 1
ATOM 902 C C . ASP A 1 117 ? 8.890 -12.622 -13.316 1.00 90.50 117 ASP A C 1
ATOM 904 O O . ASP A 1 117 ? 7.963 -12.141 -13.962 1.00 90.50 117 ASP A O 1
ATOM 908 N N . VAL A 1 118 ? 9.958 -11.879 -12.989 1.00 90.62 118 VAL A N 1
ATOM 909 C CA . VAL A 1 118 ? 10.099 -10.442 -13.297 1.00 90.62 118 VAL A CA 1
ATOM 910 C C . VAL A 1 118 ? 9.982 -10.193 -14.799 1.00 90.62 118 VAL A C 1
ATOM 912 O O . VAL A 1 118 ? 9.183 -9.355 -15.202 1.00 90.62 118 VAL A O 1
ATOM 915 N N . ARG A 1 119 ? 10.722 -10.944 -15.629 1.00 89.88 119 ARG A N 1
ATOM 916 C CA . ARG A 1 119 ? 10.745 -10.749 -17.091 1.00 89.88 119 ARG A CA 1
ATOM 917 C C . ARG A 1 119 ? 9.398 -11.029 -17.756 1.00 89.88 119 ARG A C 1
ATOM 919 O O . ARG A 1 119 ? 9.001 -10.285 -18.644 1.00 89.88 119 ARG A O 1
ATOM 926 N N . SER A 1 120 ? 8.688 -12.074 -17.333 1.00 91.94 120 SER A N 1
ATOM 927 C CA . SER A 1 120 ? 7.408 -12.453 -17.945 1.00 91.94 120 SER A CA 1
ATOM 928 C C . SER A 1 120 ? 6.257 -11.530 -17.543 1.00 91.94 120 SER A C 1
ATOM 930 O O . SER A 1 120 ? 5.297 -11.401 -18.297 1.00 91.94 120 SER A O 1
ATOM 932 N N . ARG A 1 121 ? 6.351 -10.861 -16.386 1.00 91.75 121 ARG A N 1
ATOM 933 C CA . ARG A 1 121 ? 5.257 -10.045 -15.837 1.00 91.75 121 ARG A CA 1
ATOM 934 C C . ARG A 1 121 ? 5.399 -8.542 -16.055 1.00 91.75 121 ARG A C 1
ATOM 936 O O . ARG A 1 121 ? 4.468 -7.821 -15.715 1.00 91.75 121 ARG A O 1
ATOM 943 N N . VAL A 1 122 ? 6.483 -8.050 -16.667 1.00 92.31 122 VAL A N 1
ATOM 944 C CA . VAL A 1 122 ? 6.671 -6.608 -16.966 1.00 92.31 122 VAL A CA 1
ATOM 945 C C . VAL A 1 122 ? 5.456 -6.004 -17.674 1.00 92.31 122 VAL A C 1
ATOM 947 O O . VAL A 1 122 ? 4.998 -4.926 -17.301 1.00 92.31 122 VAL A O 1
ATOM 950 N N . GLY A 1 123 ? 4.891 -6.719 -18.653 1.00 90.44 123 GLY A N 1
ATOM 951 C CA . GLY A 1 123 ? 3.730 -6.254 -19.417 1.00 90.44 123 GLY A CA 1
ATOM 952 C C . GLY A 1 123 ? 2.500 -5.955 -18.553 1.00 90.44 123 GLY A C 1
ATOM 953 O O . GLY A 1 123 ? 1.770 -5.011 -18.847 1.00 90.44 123 GLY A O 1
ATOM 954 N N . GLU A 1 124 ? 2.301 -6.688 -17.452 1.00 91.75 124 GLU A N 1
ATOM 955 C CA . GLU A 1 124 ? 1.212 -6.430 -16.499 1.00 91.75 124 GLU A CA 1
ATOM 956 C C . GLU A 1 124 ? 1.402 -5.085 -15.789 1.00 91.75 124 GLU A C 1
ATOM 958 O O . GLU A 1 124 ? 0.452 -4.316 -15.648 1.00 91.75 124 GLU A O 1
ATOM 963 N N . PHE A 1 125 ? 2.634 -4.780 -15.374 1.00 90.50 125 PHE A N 1
ATOM 964 C CA . PHE A 1 125 ? 2.964 -3.531 -14.686 1.00 90.50 125 PHE A CA 1
ATOM 965 C C . PHE A 1 125 ? 2.908 -2.329 -15.626 1.00 90.50 125 PHE A C 1
ATOM 967 O O . PHE A 1 125 ? 2.427 -1.275 -15.222 1.00 90.50 125 PHE A O 1
ATOM 974 N N . VAL A 1 126 ? 3.322 -2.488 -16.885 1.00 90.00 126 VAL A N 1
ATOM 975 C CA . VAL A 1 126 ? 3.161 -1.453 -17.920 1.00 90.00 126 VAL A CA 1
ATOM 976 C C . VAL A 1 126 ? 1.677 -1.192 -18.195 1.00 90.00 126 VAL A C 1
ATOM 978 O O . VAL A 1 126 ? 1.244 -0.042 -18.246 1.00 90.00 126 VAL A O 1
ATOM 981 N N . ALA A 1 127 ? 0.863 -2.244 -18.324 1.00 88.25 127 ALA A N 1
ATOM 982 C CA . ALA A 1 127 ? -0.577 -2.097 -18.527 1.00 88.25 127 ALA A CA 1
ATOM 983 C C . ALA A 1 127 ? -1.267 -1.419 -17.329 1.00 88.25 127 ALA A C 1
ATOM 985 O O . ALA A 1 127 ? -2.109 -0.542 -17.523 1.00 88.25 127 ALA A O 1
ATOM 986 N N . ASP A 1 128 ? -0.898 -1.782 -16.098 1.00 85.31 128 ASP A N 1
ATOM 987 C CA . ASP A 1 128 ? -1.382 -1.125 -14.877 1.00 85.31 128 ASP A CA 1
ATOM 988 C C . ASP A 1 128 ? -0.902 0.333 -14.779 1.00 85.31 128 ASP A C 1
ATOM 990 O O . ASP A 1 128 ? -1.682 1.206 -14.409 1.00 85.31 128 ASP A O 1
ATOM 994 N N . GLN A 1 129 ? 0.342 0.638 -15.162 1.00 82.75 129 GLN A N 1
ATOM 995 C CA . GLN A 1 129 ? 0.862 2.009 -15.218 1.00 82.75 129 GLN A CA 1
ATOM 996 C C . GLN A 1 129 ? 0.033 2.884 -16.159 1.00 82.75 129 GLN A C 1
ATOM 998 O O . GLN A 1 129 ? -0.364 3.981 -15.778 1.00 82.75 129 GLN A O 1
ATOM 1003 N N . ARG A 1 130 ? -0.290 2.382 -17.353 1.00 81.38 130 ARG A N 1
ATOM 1004 C CA . ARG A 1 130 ? -1.053 3.126 -18.369 1.00 81.38 130 ARG A CA 1
ATOM 1005 C C . ARG A 1 130 ? -2.535 3.292 -18.037 1.00 81.38 130 ARG A C 1
ATOM 1007 O O . ARG A 1 130 ? -3.169 4.202 -18.555 1.00 81.38 130 ARG A O 1
ATOM 1014 N N . ARG A 1 131 ? -3.096 2.416 -17.200 1.00 79.06 131 ARG A N 1
ATOM 1015 C CA . ARG A 1 131 ? -4.490 2.513 -16.730 1.00 79.06 131 ARG A CA 1
ATOM 1016 C C . ARG A 1 131 ? -4.664 3.474 -15.564 1.00 79.06 131 ARG A C 1
ATOM 1018 O O . ARG A 1 131 ? -5.793 3.860 -15.273 1.00 79.06 131 ARG A O 1
ATOM 1025 N N . ARG A 1 132 ? -3.584 3.816 -14.861 1.00 66.06 132 ARG A N 1
ATOM 1026 C CA . ARG A 1 132 ? -3.662 4.733 -13.729 1.00 66.06 132 ARG A CA 1
ATOM 1027 C C . ARG A 1 132 ? -3.512 6.176 -14.200 1.00 66.06 132 ARG A C 1
ATOM 1029 O O . ARG A 1 132 ? -2.732 6.424 -15.118 1.00 66.06 132 ARG A O 1
ATOM 1036 N N . PRO A 1 133 ? -4.219 7.123 -13.560 1.00 57.28 133 PRO A N 1
ATOM 1037 C CA . PRO A 1 133 ? -3.978 8.539 -13.788 1.00 57.28 133 PRO A CA 1
ATOM 1038 C C . PRO A 1 133 ? -2.492 8.828 -13.562 1.00 57.28 133 PRO A C 1
ATOM 1040 O O . PRO A 1 133 ? -1.941 8.457 -12.519 1.00 57.28 133 PRO A O 1
ATOM 1043 N N . ARG A 1 134 ? -1.826 9.432 -14.549 1.00 56.19 134 ARG A N 1
ATOM 1044 C CA . ARG A 1 134 ? -0.439 9.873 -14.398 1.00 56.19 134 ARG A CA 1
ATOM 1045 C C . ARG A 1 134 ? -0.453 11.076 -13.463 1.00 56.19 134 ARG A C 1
ATOM 1047 O O . ARG A 1 134 ? -0.843 12.161 -13.861 1.00 56.19 134 ARG A O 1
ATOM 1054 N N . VAL A 1 135 ? -0.067 10.869 -12.206 1.00 51.62 135 VAL A N 1
ATOM 1055 C CA . VAL A 1 135 ? 0.002 11.954 -11.211 1.00 51.62 135 VAL A CA 1
ATOM 1056 C C . VAL A 1 135 ? 1.055 12.995 -11.613 1.00 51.62 135 VAL A C 1
ATOM 1058 O O . VAL A 1 135 ? 0.890 14.174 -11.329 1.00 51.62 135 VAL A O 1
ATOM 1061 N N . TYR A 1 136 ? 2.091 12.585 -12.351 1.00 43.41 136 TYR A N 1
ATOM 1062 C CA . TYR A 1 136 ? 3.064 13.495 -12.950 1.00 43.41 136 TYR A CA 1
ATOM 1063 C C . TYR A 1 136 ? 2.709 13.817 -14.405 1.00 43.41 136 TYR A C 1
ATOM 1065 O O . TYR A 1 136 ? 2.670 12.932 -15.261 1.00 43.41 136 TYR A O 1
ATOM 1073 N N . GLY A 1 137 ? 2.482 15.104 -14.673 1.00 46.50 137 GLY A N 1
ATOM 1074 C CA . GLY A 1 137 ? 2.324 15.661 -16.020 1.00 46.50 137 GLY A CA 1
ATOM 1075 C C . GLY A 1 137 ? 0.890 15.742 -16.545 1.00 46.50 137 GLY A C 1
ATOM 1076 O O . GLY A 1 137 ? 0.678 16.333 -17.601 1.00 46.50 137 GLY A O 1
ATOM 1077 N N . ASP A 1 138 ? -0.098 15.202 -15.830 1.00 47.22 138 ASP A N 1
ATOM 1078 C CA . ASP A 1 138 ? -1.499 15.478 -16.139 1.00 47.22 138 ASP A CA 1
ATOM 1079 C C . ASP A 1 138 ? -1.873 16.802 -15.469 1.00 47.22 138 ASP A C 1
ATOM 1081 O O . ASP A 1 138 ? -1.899 16.894 -14.240 1.00 47.22 138 ASP A O 1
ATOM 1085 N N . ALA A 1 139 ? -2.120 17.845 -16.271 1.00 51.72 139 ALA A N 1
ATOM 1086 C CA . ALA A 1 139 ? -2.366 19.201 -15.777 1.00 51.72 139 ALA A CA 1
ATOM 1087 C C . ALA A 1 139 ? -3.459 19.230 -14.705 1.00 51.72 139 ALA A C 1
ATOM 1089 O O . ALA A 1 139 ? -3.404 20.078 -13.833 1.00 51.72 139 ALA A O 1
ATOM 1090 N N . ARG A 1 140 ? -4.399 18.270 -14.729 1.00 52.16 140 ARG A N 1
ATOM 1091 C CA . ARG A 1 140 ? -5.484 18.073 -13.753 1.00 52.16 140 ARG A CA 1
ATOM 1092 C C . ARG A 1 140 ? -5.031 17.723 -12.331 1.00 52.16 140 ARG A C 1
ATOM 1094 O O . ARG A 1 140 ? -5.772 18.014 -11.400 1.00 52.16 140 ARG A O 1
ATOM 1101 N N . LEU A 1 141 ? -3.856 17.119 -12.169 1.00 51.53 141 LEU A N 1
ATOM 1102 C CA . LEU A 1 141 ? -3.299 16.655 -10.890 1.00 51.53 141 LEU A CA 1
ATOM 1103 C C . LEU A 1 141 ? -2.098 17.500 -10.431 1.00 51.53 141 LEU A C 1
ATOM 1105 O O . LEU A 1 141 ? -1.377 17.095 -9.520 1.00 51.53 141 LEU A O 1
ATOM 1109 N N . SER A 1 142 ? -1.877 18.665 -11.058 1.00 57.62 142 SER A N 1
ATOM 1110 C CA . SER A 1 142 ? -0.884 19.637 -10.596 1.00 57.62 142 SER A CA 1
ATOM 1111 C C . SER A 1 142 ? -1.184 20.065 -9.160 1.00 57.62 142 SER A C 1
ATOM 1113 O O . SER A 1 142 ? -2.345 20.238 -8.788 1.00 57.62 142 SER A O 1
ATOM 1115 N N . LEU A 1 143 ? -0.139 20.279 -8.359 1.00 59.62 143 LEU A N 1
ATOM 1116 C CA . LEU A 1 143 ? -0.303 20.812 -7.006 1.00 59.62 143 LEU A CA 1
ATOM 1117 C C . LEU A 1 143 ? -0.933 22.208 -7.017 1.00 59.62 143 LEU A C 1
ATOM 1119 O O . LEU A 1 143 ? -1.643 22.552 -6.082 1.00 59.62 143 LEU A O 1
ATOM 1123 N N . ASP A 1 144 ? -0.732 22.952 -8.103 1.00 62.38 144 ASP A N 1
ATOM 1124 C CA . ASP A 1 144 ? -1.283 24.292 -8.307 1.00 62.38 144 ASP A CA 1
ATOM 1125 C C . ASP A 1 144 ? -2.739 24.273 -8.792 1.00 62.38 144 ASP A C 1
ATOM 1127 O O . ASP A 1 144 ? -3.356 25.325 -8.949 1.00 62.38 144 ASP A O 1
ATOM 1131 N N . ASN A 1 145 ? -3.308 23.091 -9.055 1.00 60.09 145 ASN A N 1
ATOM 1132 C CA . ASN A 1 145 ? -4.695 23.016 -9.477 1.00 60.09 145 ASN A CA 1
ATOM 1133 C C . ASN A 1 145 ? -5.658 23.167 -8.305 1.00 60.09 145 ASN A C 1
ATOM 1135 O O . ASN A 1 145 ? -5.426 22.590 -7.236 1.00 60.09 145 ASN A O 1
ATOM 1139 N N . PRO A 1 146 ? -6.791 23.850 -8.537 1.00 63.19 146 PRO A N 1
ATOM 1140 C CA . PRO A 1 146 ? -7.847 23.943 -7.553 1.00 63.19 146 PRO A CA 1
ATOM 1141 C C . PRO A 1 146 ? -8.448 22.559 -7.274 1.00 63.19 146 PRO A C 1
ATOM 1143 O O . PRO A 1 146 ? -8.677 21.757 -8.182 1.00 63.19 146 PRO A O 1
ATOM 1146 N N . ILE A 1 147 ? -8.715 22.280 -5.997 1.00 61.03 147 ILE A N 1
ATOM 1147 C CA . ILE A 1 147 ? -9.324 21.021 -5.530 1.00 61.03 147 ILE A CA 1
ATOM 1148 C C . ILE A 1 147 ? -10.797 20.909 -5.991 1.00 61.03 147 ILE A C 1
ATOM 1150 O O . ILE A 1 147 ? -11.354 19.812 -6.052 1.00 61.03 147 ILE A O 1
ATOM 1154 N N . GLY A 1 148 ? -11.411 22.032 -6.377 1.00 59.41 148 GLY A N 1
ATOM 1155 C CA . GLY A 1 148 ? -12.711 22.135 -7.041 1.00 59.41 148 GLY A CA 1
ATOM 1156 C C . GLY A 1 148 ? -12.969 23.570 -7.514 1.00 59.41 148 GLY A C 1
ATOM 1157 O O . GLY A 1 148 ? -12.268 24.485 -7.087 1.00 59.41 148 GLY A O 1
ATOM 1158 N N . ASP A 1 149 ? -13.971 23.771 -8.373 1.00 56.91 149 ASP A N 1
ATOM 1159 C CA . ASP A 1 149 ? -14.195 25.050 -9.077 1.00 56.91 149 ASP A CA 1
ATOM 1160 C C . ASP A 1 149 ? -14.470 26.253 -8.145 1.00 56.91 149 ASP A C 1
ATOM 1162 O O . ASP A 1 149 ? -14.176 27.387 -8.514 1.00 56.91 149 ASP A O 1
ATOM 1166 N N . ASP A 1 150 ? -14.943 26.011 -6.915 1.00 56.09 150 ASP A N 1
ATO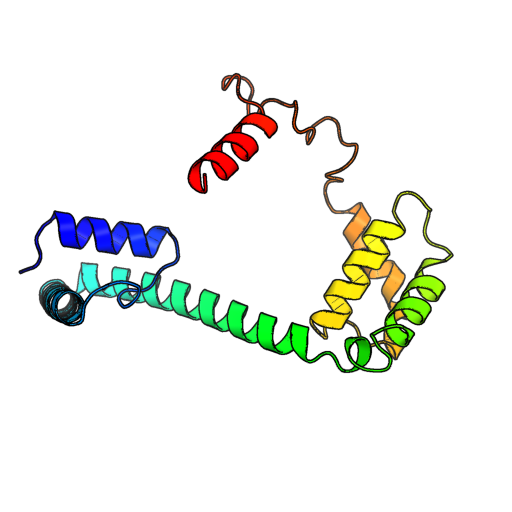M 1167 C CA . ASP A 1 150 ? -15.367 27.060 -5.971 1.00 56.09 150 ASP A CA 1
ATOM 1168 C C . ASP A 1 150 ? -14.482 27.200 -4.717 1.00 56.09 150 ASP A C 1
ATOM 1170 O O . ASP A 1 150 ? -14.739 28.062 -3.875 1.00 56.09 150 ASP A O 1
ATOM 1174 N N . SER A 1 151 ? -13.459 26.356 -4.523 1.00 58.88 151 SER A N 1
ATOM 1175 C CA . SER A 1 151 ? -12.733 26.335 -3.239 1.00 58.88 151 SER A CA 1
ATOM 1176 C C . SER A 1 151 ? -11.639 27.396 -3.124 1.00 58.88 151 SER A C 1
ATOM 1178 O O . SER A 1 151 ? -11.241 27.729 -2.010 1.00 58.88 151 SER A O 1
ATOM 1180 N N . GLY A 1 152 ? -11.101 27.881 -4.251 1.00 63.69 152 GLY A N 1
ATOM 1181 C CA . GLY A 1 152 ? -9.914 28.747 -4.281 1.00 63.69 152 GLY A CA 1
ATOM 1182 C C . GLY A 1 152 ? -8.650 28.116 -3.673 1.00 63.69 152 GLY A C 1
ATOM 1183 O O . GLY A 1 152 ? -7.624 28.782 -3.596 1.00 63.69 152 GLY A O 1
ATOM 1184 N N . MET A 1 153 ? -8.722 26.851 -3.243 1.00 58.47 153 MET A N 1
ATOM 1185 C CA . MET A 1 153 ? -7.643 26.117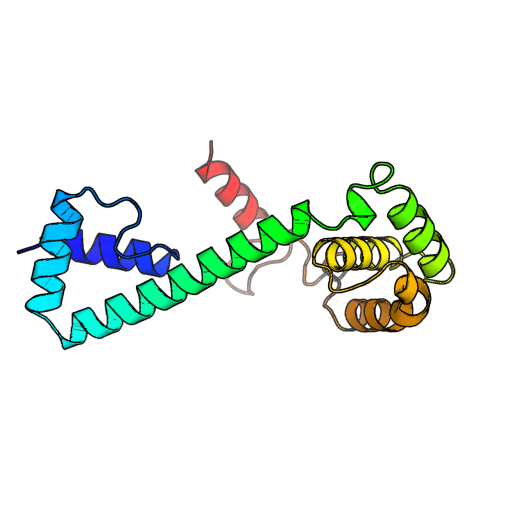 -2.588 1.00 58.47 153 MET A CA 1
ATOM 1186 C C . MET A 1 153 ? -7.004 25.147 -3.560 1.00 58.47 153 MET A C 1
ATOM 1188 O O . MET A 1 153 ? -7.697 24.391 -4.251 1.00 58.47 153 MET A O 1
ATOM 1192 N N . THR A 1 154 ? -5.681 25.131 -3.547 1.00 70.69 154 THR A N 1
ATOM 1193 C CA . THR A 1 154 ? -4.886 24.228 -4.369 1.00 70.69 154 THR A CA 1
ATOM 1194 C C . THR A 1 154 ? -4.509 22.967 -3.595 1.00 70.69 154 THR A C 1
ATOM 1196 O O . THR A 1 154 ? -4.525 22.929 -2.361 1.00 70.69 154 THR A O 1
ATOM 1199 N N . TRP A 1 155 ? -4.143 21.906 -4.312 1.00 63.00 155 TRP A N 1
ATOM 1200 C CA . TRP A 1 155 ? -3.583 20.702 -3.688 1.00 63.00 155 TRP A CA 1
ATOM 1201 C C . TRP A 1 155 ? -2.301 21.001 -2.893 1.00 63.00 155 TRP A C 1
ATOM 1203 O O . TRP A 1 155 ? -2.014 20.312 -1.910 1.00 63.00 155 TRP A O 1
ATOM 1213 N N . LEU A 1 156 ? -1.558 22.049 -3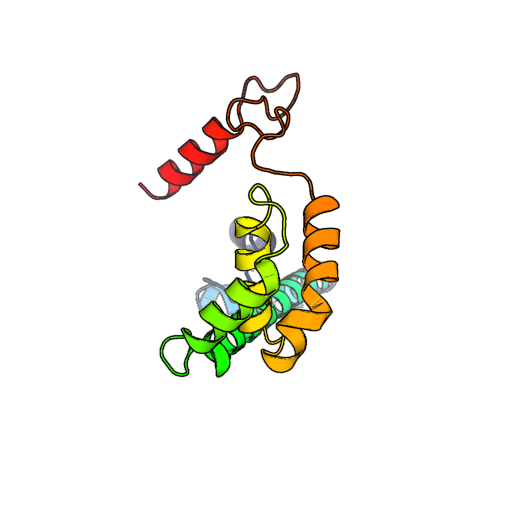.262 1.00 65.75 156 LEU A N 1
ATOM 1214 C CA . LEU A 1 156 ? -0.392 22.528 -2.525 1.00 65.75 156 LEU A CA 1
ATOM 1215 C C . LEU A 1 156 ? -0.759 23.021 -1.119 1.00 65.75 156 LEU A C 1
ATOM 1217 O O . LEU A 1 156 ? -0.104 22.616 -0.158 1.00 65.75 156 LEU A O 1
ATOM 1221 N N . ASP A 1 157 ? -1.831 23.809 -0.995 1.00 59.91 157 ASP A N 1
ATOM 1222 C CA . ASP A 1 157 ? -2.281 24.387 0.282 1.00 59.91 157 ASP A CA 1
ATOM 1223 C C . ASP A 1 157 ? -2.647 23.304 1.306 1.00 59.91 157 ASP A C 1
ATOM 1225 O O . ASP A 1 157 ? -2.325 23.401 2.490 1.00 59.91 157 ASP A O 1
ATOM 1229 N N . THR A 1 158 ? -3.247 22.202 0.847 1.00 60.25 158 THR A N 1
ATOM 1230 C CA . THR A 1 158 ? -3.573 21.073 1.736 1.00 60.25 158 THR A CA 1
ATOM 1231 C C . THR A 1 158 ? -2.350 20.323 2.260 1.00 60.25 158 THR A C 1
ATOM 1233 O O . THR A 1 158 ? -2.423 19.688 3.313 1.00 60.25 158 THR A O 1
ATOM 1236 N N . LYS A 1 159 ? -1.215 20.383 1.553 1.00 57.53 159 LYS A N 1
ATOM 1237 C CA . LYS A 1 159 ? 0.023 19.721 1.977 1.00 57.53 159 LYS A CA 1
ATOM 1238 C C . LYS A 1 159 ? 0.809 20.582 2.967 1.00 57.53 159 LYS A C 1
ATOM 1240 O O . LYS A 1 159 ? 1.324 20.052 3.946 1.00 57.53 159 LYS A O 1
ATOM 1245 N N . THR A 1 160 ? 0.869 21.893 2.750 1.00 57.69 160 THR A N 1
ATOM 1246 C CA . THR A 1 160 ? 1.535 22.832 3.667 1.00 57.69 160 THR A CA 1
ATOM 1247 C C . THR A 1 160 ? 0.818 22.948 5.012 1.00 57.69 160 THR A C 1
ATOM 1249 O O . THR A 1 160 ? 1.486 23.049 6.042 1.00 57.69 160 THR A O 1
ATOM 1252 N N . ASP A 1 161 ? -0.513 22.857 5.046 1.00 52.31 161 ASP A N 1
ATOM 1253 C CA . ASP A 1 161 ? -1.250 22.799 6.315 1.00 52.31 161 ASP A CA 1
ATOM 1254 C C . ASP A 1 161 ? -1.064 21.462 7.055 1.00 52.31 161 ASP A C 1
ATOM 1256 O O . ASP A 1 161 ? -1.038 21.440 8.287 1.00 52.31 161 ASP A O 1
ATOM 1260 N N . ALA A 1 162 ? -0.848 20.354 6.338 1.00 51.59 162 ALA A N 1
ATOM 1261 C CA . ALA A 1 162 ? -0.514 19.073 6.962 1.00 51.59 162 ALA A CA 1
ATOM 1262 C C . ALA A 1 162 ? 0.862 19.097 7.653 1.00 51.59 162 ALA A C 1
ATOM 1264 O O . ALA A 1 162 ? 1.005 18.521 8.730 1.00 51.59 162 ALA A O 1
ATOM 1265 N N . ASP A 1 163 ? 1.847 19.802 7.089 1.00 47.69 163 ASP A N 1
ATOM 1266 C CA . ASP A 1 163 ? 3.171 19.969 7.707 1.00 47.69 163 ASP A CA 1
ATOM 1267 C C . ASP A 1 163 ? 3.140 20.929 8.913 1.00 47.69 163 ASP A C 1
ATOM 1269 O O . ASP A 1 163 ? 3.894 20.745 9.868 1.00 47.69 163 ASP A O 1
ATOM 1273 N N . ARG A 1 164 ? 2.219 21.906 8.945 1.00 48.59 164 ARG A N 1
ATOM 1274 C CA . ARG A 1 164 ? 1.991 22.767 10.126 1.00 48.59 164 ARG A CA 1
ATOM 1275 C C . ARG A 1 164 ? 1.430 22.025 11.336 1.00 48.59 164 ARG A C 1
ATOM 1277 O O . ARG A 1 164 ? 1.629 22.482 12.455 1.00 48.59 164 ARG A O 1
ATOM 1284 N N . LEU A 1 165 ? 0.740 20.904 11.136 1.00 43.19 165 LEU A N 1
ATOM 1285 C CA . LEU A 1 165 ? 0.194 20.087 12.227 1.00 43.19 165 LEU A CA 1
ATOM 1286 C C . LEU A 1 165 ? 1.268 19.269 12.969 1.00 43.19 165 LEU A C 1
ATOM 1288 O O . LEU A 1 165 ? 0.968 18.680 14.006 1.00 43.19 165 LEU A O 1
ATOM 1292 N N . TRP A 1 166 ? 2.505 19.254 12.461 1.00 45.50 166 TRP A N 1
ATOM 1293 C CA . TRP A 1 166 ? 3.658 18.578 13.066 1.00 45.50 166 TRP A CA 1
ATOM 1294 C C . TRP A 1 166 ? 4.826 19.527 13.393 1.00 45.50 166 TRP A C 1
ATOM 1296 O O . TRP A 1 166 ? 5.915 19.047 13.717 1.00 45.50 166 TRP A O 1
ATOM 1306 N N . GLY A 1 167 ? 4.607 20.844 13.296 1.00 40.75 167 GLY A N 1
ATOM 1307 C CA . GLY A 1 167 ? 5.561 21.891 13.681 1.00 40.75 167 GLY A CA 1
ATOM 1308 C C . GLY A 1 167 ? 5.435 22.323 15.135 1.00 40.75 167 GLY A C 1
ATOM 1309 O O . GLY A 1 167 ? 4.300 22.316 15.661 1.00 40.75 167 GLY A O 1
#

pLDDT: mean 75.9, std 13.64, range [40.75, 92.31]

Foldseek 3Di:
DDDPVLVVVCVVCLVVLAALPPPDDPVSSVVVVVVCVVPVVVVVVNNVSRVVSVVVVVVVVVQVVQLVPLCCCVPPVNVLVLVLLCVLLVPPDPVCSVVLSVVQNSCSSSVVDDSVCNNVCSVVSVVVSVPDDPCPPPPCNDQQDDPDPPDNHGVVNVVVVVVVVVD

Mean predicted aligned error: 16.13 Å

Sequence (167 aa):
MPSVEQVRASVAVLHEGGTLSSNASTYEQTIMRNFIRANPKIGSRLRAFSEKNASTIRSAAQRSRFLLAASSLTRNGGEDAFEAVRQATALVAEHERDDVMSRMFVAIAERRLKLRDVRSRVGEFVADQRRRPRVYGDARLSLDNPIGDDSGMTWLDTKTDADRLWG

Secondary structure (DSSP, 8-state):
---HHHHHHHHHHHHTT--TTSS--HHHHHHHHHHHHH-HHHHHHHHHHHHHHHHHHHHHHHHHHHHTT-HHHHGGGGHHHHHHHHHHTTTS-HHHHHHHHHHHHHHHHTTSS-GGGHHHHHHHHHHHHHHS--TTT-GGG-TTSBSSTTT--BHHHHHHHHHHTT-

Solvent-accessible surface area (backbone atoms only — not comparable to full-atom values): 9451 Å² total; per-residue (Å²): 129,66,54,72,65,57,52,50,52,54,50,49,41,42,72,76,54,32,35,85,69,58,94,51,51,76,66,55,42,52,39,52,52,52,46,32,68,75,34,56,77,62,31,52,53,53,48,53,51,21,50,53,25,49,51,50,51,50,52,50,54,51,49,52,58,41,43,78,56,24,60,59,53,64,44,78,80,18,49,67,45,48,52,50,45,53,62,48,42,64,84,44,58,73,96,52,29,65,62,40,47,54,52,50,51,53,31,31,28,64,65,78,40,53,81,91,48,43,64,81,45,44,64,59,46,50,53,51,56,73,72,42,84,54,65,76,86,38,75,86,55,39,47,83,30,60,78,44,100,84,64,87,40,30,51,46,58,61,51,57,55,56,55,57,76,76,107

Radius of gyration: 23.03 Å; Cα contacts (8 Å, |Δi|>4): 136; chains: 1; bounding box: 51×44×57 Å